Protein AF-A0A7C4HQV1-F1 (afdb_monomer)

Radius of gyration: 23.36 Å; Cα contacts (8 Å, |Δi|>4): 92; chains: 1; bounding box: 38×32×84 Å

Nearest PDB structures (foldseek):
  6tmg-assembly1_e  TM=1.749E-01  e=4.506E+00  Toxoplasma gondii GT1

Solvent-accessible surface area (backbone atoms only — not comparable to full-atom values): 8206 Å² total; per-residue (Å²): 138,83,84,79,81,79,79,79,76,78,74,75,75,79,76,69,92,52,63,74,82,76,47,61,68,66,61,55,50,52,54,50,56,74,72,46,58,94,84,57,86,56,85,83,78,50,89,85,73,66,82,54,65,97,81,54,72,50,40,63,42,84,49,99,92,41,81,42,80,38,75,76,86,88,82,80,87,87,78,86,78,60,64,43,75,41,61,91,64,58,58,92,80,49,92,73,74,73,76,61,43,14,37,14,80,74,60,76,61,34,47,51,52,95,33,53,81,81,129

Secondary structure (DSSP, 8-state):
----------------S-GGGTS-HHHHHHHHHHHH-TT---TTSS--PPPPPTT--SEEEEETTEEEEES------------EEE-SS-GGGTTS-PPPSEEESSSSS-EESSSS---

Mean predicted aligned error: 11.65 Å

Foldseek 3Di:
DDDDDDPPDPPPPPDDPDCVVVDDPVVVVVVQDVPQDPVHDDPVVDDDKDDDPDPDQWTWDQDPVGIDTHRDDDDDCPDDADKDFAAPDDCVRDPNPDGGQWMGRRNPAIDHPVGDDDD

Sequence (119 aa):
MASKEVIKKNQEAAVSPFVVFQTPVAEIRDAVAANLGDSGMSATDFERIKIPAGGGTAWTLQTLDGEEMVKELAGIIVAWRDTRAYWSVPLEQSDGNMPPDCYSLDARTGTGKPGGDCH

Structure (mmCIF, N/CA/C/O backbone):
data_AF-A0A7C4HQV1-F1
#
_entry.id   AF-A0A7C4HQV1-F1
#
loop_
_atom_site.group_PDB
_atom_site.id
_atom_site.type_symbol
_atom_site.label_atom_id
_atom_site.label_alt_id
_atom_site.label_comp_id
_atom_site.label_asym_id
_atom_site.label_entity_id
_atom_site.label_seq_id
_atom_site.pdbx_PDB_ins_code
_atom_site.Cartn_x
_atom_site.Cartn_y
_atom_site.Cartn_z
_atom_site.occupancy
_atom_site.B_iso_or_equiv
_atom_site.auth_seq_id
_atom_site.auth_comp_id
_atom_site.auth_asym_id
_atom_site.auth_atom_id
_atom_site.pdbx_PDB_model_num
ATOM 1 N N . MET A 1 1 ? 13.589 -5.613 60.660 1.00 38.34 1 MET A N 1
ATOM 2 C CA . MET A 1 1 ? 12.808 -6.342 59.640 1.00 38.34 1 MET A CA 1
ATOM 3 C C . MET A 1 1 ? 11.888 -5.338 58.966 1.00 38.34 1 MET A C 1
ATOM 5 O O . MET A 1 1 ? 10.876 -4.977 59.545 1.00 38.34 1 MET A O 1
ATOM 9 N N . ALA A 1 2 ? 12.308 -4.778 57.831 1.00 37.84 2 ALA A N 1
ATOM 10 C CA . ALA A 1 2 ? 11.519 -3.796 57.091 1.00 37.84 2 ALA A CA 1
ATOM 11 C C . ALA A 1 2 ? 10.625 -4.547 56.098 1.00 37.84 2 ALA A C 1
ATOM 13 O O . ALA A 1 2 ? 11.131 -5.212 55.192 1.00 37.84 2 ALA A O 1
ATOM 14 N N . SER A 1 3 ? 9.314 -4.488 56.325 1.00 44.62 3 SER A N 1
ATOM 15 C CA . SER A 1 3 ? 8.308 -5.077 55.446 1.00 44.62 3 SER A CA 1
ATOM 16 C C . SER A 1 3 ? 8.302 -4.303 54.128 1.00 44.62 3 SER A C 1
ATOM 18 O O . SER A 1 3 ? 8.012 -3.108 54.111 1.00 44.62 3 SER A O 1
ATOM 20 N N . LYS A 1 4 ? 8.692 -4.956 53.030 1.00 43.91 4 LYS A N 1
ATOM 21 C CA . LYS A 1 4 ? 8.537 -4.405 51.681 1.00 43.91 4 LYS A CA 1
ATOM 22 C C . LYS A 1 4 ? 7.088 -4.617 51.265 1.00 43.91 4 LYS A C 1
ATOM 24 O O . LYS A 1 4 ? 6.700 -5.740 50.951 1.00 43.91 4 LYS A O 1
ATOM 29 N N . GLU A 1 5 ? 6.303 -3.548 51.258 1.00 50.19 5 GLU A N 1
ATOM 30 C CA . GLU A 1 5 ? 4.995 -3.566 50.614 1.00 50.19 5 GLU A CA 1
ATOM 31 C C . GLU A 1 5 ? 5.174 -3.725 49.102 1.00 50.19 5 GLU A C 1
ATOM 33 O O . GLU A 1 5 ? 5.845 -2.939 48.429 1.00 50.19 5 GLU A O 1
ATOM 38 N N . VAL A 1 6 ? 4.597 -4.799 48.570 1.00 44.84 6 VAL A N 1
ATOM 39 C CA . VAL A 1 6 ? 4.525 -5.066 47.138 1.00 44.84 6 VAL A CA 1
ATOM 40 C C . VAL A 1 6 ? 3.427 -4.176 46.568 1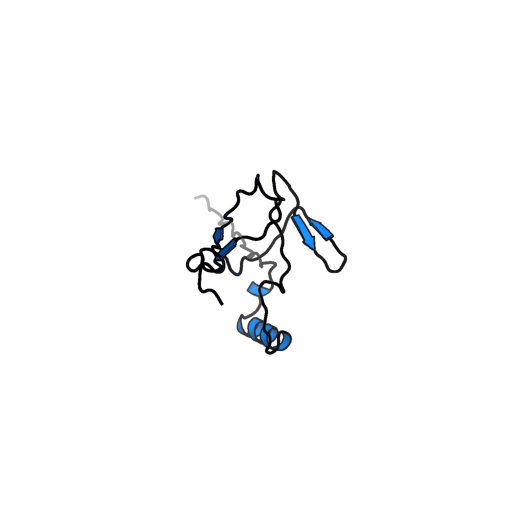.00 44.84 6 VAL A C 1
ATOM 42 O O . VAL A 1 6 ? 2.240 -4.459 46.725 1.00 44.84 6 VAL A O 1
ATOM 45 N N . ILE A 1 7 ? 3.825 -3.091 45.902 1.00 45.75 7 ILE A N 1
ATOM 46 C CA . ILE A 1 7 ? 2.922 -2.254 45.110 1.00 45.75 7 ILE A CA 1
ATOM 47 C C . ILE A 1 7 ? 2.386 -3.122 43.967 1.00 45.75 7 ILE A C 1
ATOM 49 O O . ILE A 1 7 ? 3.091 -3.405 42.995 1.00 45.75 7 ILE A O 1
ATOM 53 N N . LYS A 1 8 ? 1.132 -3.567 44.086 1.00 44.94 8 LYS A N 1
ATOM 54 C CA . LYS A 1 8 ? 0.392 -4.175 42.979 1.00 44.94 8 LYS A CA 1
ATOM 55 C C . LYS A 1 8 ? 0.174 -3.098 41.918 1.00 44.94 8 LYS A C 1
ATOM 57 O O . LYS A 1 8 ? -0.725 -2.272 42.040 1.00 44.94 8 LYS A O 1
ATOM 62 N N . LYS A 1 9 ? 1.008 -3.095 40.876 1.00 41.59 9 LYS A N 1
ATOM 63 C CA . LYS A 1 9 ? 0.674 -2.429 39.614 1.00 41.59 9 LYS A CA 1
ATOM 64 C C . LYS A 1 9 ? -0.554 -3.141 39.051 1.00 41.59 9 LYS A C 1
ATOM 66 O O . LYS A 1 9 ? -0.436 -4.254 38.549 1.00 41.59 9 LYS A O 1
ATOM 71 N N . ASN A 1 10 ? -1.718 -2.507 39.155 1.00 46.69 10 ASN A N 1
ATOM 72 C CA . ASN A 1 10 ? -2.856 -2.844 38.314 1.00 46.69 10 ASN A CA 1
ATOM 73 C C . ASN A 1 10 ? -2.431 -2.572 36.867 1.00 46.69 10 ASN A C 1
ATOM 75 O O . ASN A 1 10 ? -2.393 -1.426 36.429 1.00 46.69 10 ASN A O 1
ATOM 79 N N . GLN A 1 11 ? -2.036 -3.622 36.147 1.00 51.91 11 GLN A N 1
ATOM 80 C CA . GLN A 1 11 ? -2.035 -3.594 34.693 1.00 51.91 11 GLN A CA 1
ATOM 81 C C . GLN A 1 11 ? -3.500 -3.636 34.263 1.00 51.91 11 GLN A C 1
ATOM 83 O O . GLN A 1 11 ? -4.067 -4.709 34.074 1.00 51.91 11 GLN A O 1
ATOM 88 N N . GLU A 1 12 ? -4.125 -2.468 34.142 1.00 52.75 12 GLU A N 1
ATOM 89 C CA . GLU A 1 12 ? -5.233 -2.322 33.204 1.00 52.75 12 GLU A CA 1
ATOM 90 C C . GLU A 1 12 ? -4.662 -2.690 31.835 1.00 52.75 12 GLU A C 1
ATOM 92 O O . GLU A 1 12 ? -3.812 -1.988 31.285 1.00 52.75 12 GLU A O 1
ATOM 97 N N . ALA A 1 13 ? -5.013 -3.878 31.345 1.00 54.47 13 ALA A N 1
ATOM 98 C CA . ALA A 1 13 ? -4.639 -4.303 30.011 1.00 54.47 13 ALA A CA 1
ATOM 99 C C . ALA A 1 13 ? -5.208 -3.265 29.040 1.00 54.47 13 ALA A C 1
ATOM 101 O O . ALA A 1 13 ? -6.425 -3.115 28.947 1.00 54.47 13 ALA A O 1
ATOM 102 N N . ALA A 1 14 ? -4.331 -2.504 28.384 1.00 61.41 14 ALA A N 1
ATOM 103 C CA . ALA A 1 14 ? -4.729 -1.484 27.428 1.00 61.41 14 ALA A CA 1
ATOM 104 C C . ALA A 1 14 ? -5.599 -2.143 26.350 1.00 61.41 14 ALA A C 1
ATOM 106 O O . ALA A 1 14 ? -5.118 -2.957 25.559 1.00 61.41 14 ALA A O 1
ATOM 107 N N . VAL A 1 15 ? -6.895 -1.832 26.363 1.00 66.50 15 VAL A N 1
ATOM 108 C CA . VAL A 1 15 ? -7.830 -2.321 25.354 1.00 66.50 15 VAL A CA 1
ATOM 109 C C . VAL A 1 15 ? -7.475 -1.617 24.051 1.00 66.50 15 VAL A C 1
ATOM 111 O O . VAL A 1 15 ? -7.453 -0.389 23.985 1.00 66.50 15 VAL A O 1
ATOM 114 N N . SER A 1 16 ? -7.136 -2.396 23.026 1.00 74.75 16 SER A N 1
ATOM 115 C CA . SER A 1 16 ? -6.766 -1.843 21.727 1.00 74.75 16 SER A CA 1
ATOM 116 C C . SER A 1 16 ? -7.941 -1.061 21.125 1.00 74.75 16 SER A C 1
ATOM 118 O O . SER A 1 16 ? -9.067 -1.570 21.164 1.00 74.75 16 SER A O 1
ATOM 120 N N . PRO A 1 17 ? -7.708 0.127 20.531 1.00 80.19 17 PRO A N 1
ATOM 121 C CA . PRO A 1 17 ? -8.761 0.899 19.870 1.00 80.19 17 PRO A CA 1
ATOM 122 C C . PRO A 1 17 ? -9.290 0.216 18.599 1.00 80.19 17 PRO A C 1
ATOM 124 O O . PRO A 1 17 ? -10.310 0.630 18.055 1.00 80.19 17 PRO A O 1
ATOM 127 N N . PHE A 1 18 ? -8.617 -0.829 18.108 1.00 82.25 18 PHE A N 1
ATOM 128 C CA . PHE A 1 18 ? -9.027 -1.526 16.898 1.00 82.25 18 PHE A CA 1
ATOM 129 C C . PHE A 1 18 ? -10.023 -2.650 17.210 1.00 82.25 18 PHE A C 1
ATOM 131 O O . PHE A 1 18 ? -9.690 -3.639 17.868 1.00 82.25 18 PHE A O 1
ATOM 138 N N . VAL A 1 19 ? -11.228 -2.525 16.648 1.00 79.94 19 VAL A N 1
ATOM 139 C CA . VAL A 1 19 ? -12.360 -3.463 16.804 1.00 79.94 19 VAL A CA 1
ATOM 140 C C . VAL A 1 19 ? -11.995 -4.906 16.430 1.00 79.94 19 VAL A C 1
ATOM 142 O O . VAL A 1 19 ? -12.529 -5.853 17.008 1.00 79.94 19 VAL A O 1
ATOM 145 N N . VAL A 1 20 ? -11.031 -5.089 15.521 1.00 81.94 20 VAL A N 1
ATOM 146 C CA . VAL A 1 20 ? -10.547 -6.413 15.093 1.00 81.94 20 VAL A CA 1
ATOM 147 C C . VAL A 1 20 ? -9.998 -7.258 16.249 1.00 81.94 20 VAL A C 1
ATOM 149 O O . VAL A 1 20 ? -10.099 -8.477 16.201 1.00 81.94 20 VAL A O 1
ATOM 152 N N . PHE A 1 21 ? -9.460 -6.645 17.309 1.00 82.38 21 PHE A N 1
ATOM 153 C CA . PHE A 1 21 ? -8.956 -7.384 18.476 1.00 82.38 21 PHE A CA 1
ATOM 154 C C . PHE A 1 21 ? -10.042 -7.731 19.498 1.00 82.38 21 PHE A C 1
ATOM 156 O O . PHE A 1 21 ? -9.781 -8.475 20.440 1.00 82.38 21 PHE A O 1
ATOM 163 N N . GLN A 1 22 ? -11.242 -7.182 19.328 1.00 86.50 22 GLN A N 1
ATOM 164 C CA . GLN A 1 22 ? -12.371 -7.364 20.239 1.00 86.50 22 GLN A CA 1
ATOM 165 C C . GLN A 1 22 ? -13.446 -8.287 19.649 1.00 86.50 22 GLN A C 1
ATOM 167 O O . GLN A 1 22 ? -14.328 -8.735 20.375 1.00 86.50 22 GLN A O 1
ATOM 172 N N . THR A 1 23 ? -13.364 -8.587 18.350 1.00 86.62 23 THR A N 1
ATOM 173 C CA . THR A 1 23 ? -14.384 -9.339 17.609 1.00 86.62 23 THR A CA 1
ATOM 174 C C . THR A 1 23 ? -13.824 -10.687 17.145 1.00 86.62 23 THR A C 1
ATOM 176 O O . THR A 1 23 ? -12.716 -10.726 16.602 1.00 86.62 23 THR A O 1
ATOM 179 N N . PRO A 1 24 ? -14.552 -11.807 17.311 1.00 90.06 24 PRO A N 1
ATOM 180 C CA . PRO A 1 24 ? -14.136 -13.094 16.766 1.00 90.06 24 PRO A CA 1
ATOM 181 C C . PRO A 1 24 ? -13.954 -13.043 15.243 1.00 90.06 24 PRO A C 1
ATOM 183 O O . PRO A 1 24 ? -14.808 -12.543 14.516 1.00 90.06 24 PRO A O 1
ATOM 186 N N . VAL A 1 25 ? -12.875 -13.646 14.734 1.00 87.81 25 VAL A N 1
ATOM 187 C CA . VAL A 1 25 ? -12.554 -13.656 13.290 1.00 87.81 25 VAL A CA 1
ATOM 188 C C . VAL A 1 25 ? -13.687 -14.243 12.435 1.00 87.81 25 VAL A C 1
ATOM 190 O O . VAL A 1 25 ? -13.885 -13.810 11.304 1.00 87.81 25 VAL A O 1
ATOM 193 N N . ALA A 1 26 ? -14.445 -15.206 12.969 1.00 90.12 26 ALA A N 1
ATOM 194 C CA . ALA A 1 26 ? -15.590 -15.794 12.275 1.00 90.12 26 ALA A CA 1
ATOM 195 C C . ALA A 1 26 ? -16.685 -14.756 11.980 1.00 90.12 26 ALA A C 1
ATOM 197 O O . ALA A 1 26 ? -17.154 -14.687 10.850 1.00 90.12 26 ALA A O 1
ATOM 198 N N . GLU A 1 27 ? -17.022 -13.904 12.951 1.00 90.31 27 GLU A N 1
ATOM 199 C CA . GLU A 1 27 ? -18.015 -12.839 12.767 1.00 90.31 27 GLU A CA 1
ATOM 200 C C . GLU A 1 27 ? -17.531 -11.797 11.756 1.00 90.31 27 GLU A C 1
ATOM 202 O O . GLU A 1 27 ? -18.296 -11.372 10.892 1.00 90.31 27 GLU A O 1
ATOM 207 N N . ILE A 1 28 ? -16.241 -11.441 11.802 1.00 87.75 28 ILE A N 1
ATOM 208 C CA . ILE A 1 28 ? -15.635 -10.525 10.824 1.00 87.75 28 ILE A CA 1
ATOM 209 C C . ILE A 1 28 ? -15.742 -11.112 9.415 1.00 87.75 28 ILE A C 1
ATOM 211 O O . ILE A 1 28 ? -16.173 -10.426 8.492 1.00 87.75 28 ILE A O 1
ATOM 215 N N . ARG A 1 29 ? -15.377 -12.387 9.238 1.00 86.50 29 ARG A N 1
ATOM 216 C CA . ARG A 1 29 ? -15.464 -13.074 7.943 1.00 86.50 29 ARG A CA 1
ATOM 217 C C . ARG A 1 29 ? -16.899 -13.100 7.425 1.00 86.50 29 ARG A C 1
ATOM 219 O O . ARG A 1 29 ? -17.111 -12.822 6.249 1.00 86.50 29 ARG A O 1
ATOM 226 N N . ASP A 1 30 ? -17.858 -13.443 8.277 1.00 89.69 30 ASP A N 1
ATOM 227 C CA . ASP A 1 30 ? -19.259 -13.576 7.876 1.00 89.69 30 ASP A CA 1
ATOM 228 C C . ASP A 1 30 ? -19.844 -12.213 7.476 1.00 89.69 30 ASP A C 1
ATOM 230 O O . ASP A 1 30 ? -20.516 -12.109 6.449 1.00 89.69 30 ASP A O 1
ATOM 234 N N . ALA A 1 31 ? -19.501 -11.146 8.207 1.00 88.25 31 ALA A N 1
ATOM 235 C CA . ALA A 1 31 ? -19.853 -9.778 7.837 1.00 88.25 31 ALA A CA 1
ATOM 236 C C . ALA A 1 31 ? -19.222 -9.359 6.498 1.00 88.25 31 ALA A C 1
ATOM 238 O O . ALA A 1 31 ? -19.901 -8.798 5.641 1.00 88.25 31 ALA A O 1
ATOM 239 N N . VAL A 1 32 ? -17.938 -9.654 6.290 1.00 86.31 32 VAL A N 1
ATOM 240 C CA . VAL A 1 32 ? -17.225 -9.358 5.038 1.00 86.31 32 VAL A CA 1
ATOM 241 C C . VAL A 1 32 ? -17.870 -10.100 3.857 1.00 86.31 32 VAL A C 1
ATOM 243 O O . VAL A 1 32 ? -18.171 -9.484 2.837 1.00 86.31 32 VAL A O 1
ATOM 246 N N . ALA A 1 33 ? -18.167 -11.392 4.009 1.00 86.00 33 ALA A N 1
ATOM 247 C CA . ALA A 1 33 ? -18.801 -12.202 2.969 1.00 86.00 33 ALA A CA 1
ATOM 248 C C . ALA A 1 33 ? -20.221 -11.721 2.623 1.00 86.00 33 ALA A C 1
ATOM 250 O O . ALA A 1 33 ? -20.582 -11.674 1.450 1.00 86.00 33 ALA A O 1
ATOM 251 N N . ALA A 1 34 ? -21.012 -11.319 3.623 1.00 88.38 34 ALA A N 1
ATOM 252 C CA . ALA A 1 34 ? -22.373 -10.827 3.409 1.00 88.38 34 ALA A CA 1
ATOM 253 C C . ALA A 1 34 ? -22.432 -9.494 2.640 1.00 88.38 34 ALA A C 1
ATOM 255 O O . ALA A 1 34 ? -23.437 -9.220 1.988 1.00 88.38 34 ALA A O 1
ATOM 256 N N . ASN A 1 35 ? -21.379 -8.669 2.714 1.00 88.50 35 ASN A N 1
ATOM 257 C CA . ASN A 1 35 ? -21.368 -7.328 2.121 1.00 88.50 35 ASN A CA 1
ATOM 258 C C . ASN A 1 35 ? -20.622 -7.234 0.780 1.00 88.50 35 ASN A C 1
ATOM 260 O O . ASN A 1 35 ? -20.943 -6.358 -0.018 1.00 88.50 35 ASN A O 1
ATOM 264 N N . LEU A 1 36 ? -19.633 -8.096 0.518 1.00 84.50 36 LEU A N 1
ATOM 265 C CA . LEU A 1 36 ? -18.780 -7.979 -0.677 1.00 84.50 36 LEU A CA 1
ATOM 266 C C . LEU A 1 36 ? -19.299 -8.719 -1.918 1.00 84.50 36 LEU A C 1
ATOM 268 O O . LEU A 1 36 ? -18.820 -8.459 -3.022 1.00 84.50 36 LEU A O 1
ATOM 272 N N . GLY A 1 37 ? -20.283 -9.609 -1.759 1.00 75.69 37 GLY A N 1
ATOM 273 C CA . GLY A 1 37 ? -20.848 -10.389 -2.864 1.00 75.69 37 GLY A CA 1
ATOM 274 C C . GLY A 1 37 ? -19.815 -11.254 -3.607 1.00 75.69 37 GLY A C 1
ATOM 275 O O . GLY A 1 37 ? -18.691 -11.458 -3.149 1.00 75.69 37 GLY A O 1
ATOM 276 N N . ASP A 1 38 ? -20.199 -11.765 -4.780 1.00 78.44 38 ASP A N 1
ATOM 277 C CA . ASP A 1 38 ? -19.391 -12.737 -5.539 1.00 78.44 38 ASP A CA 1
ATOM 278 C C . ASP A 1 38 ? -18.184 -12.118 -6.270 1.00 78.44 38 ASP A C 1
ATOM 280 O O . ASP A 1 38 ? -17.258 -12.829 -6.659 1.00 78.44 38 ASP A O 1
ATOM 284 N N . SER A 1 39 ? -18.168 -10.796 -6.465 1.00 78.56 39 SER A N 1
ATOM 285 C CA . SER A 1 39 ? -17.081 -10.073 -7.143 1.00 78.56 39 SER A CA 1
ATOM 286 C C . SER A 1 39 ? -15.843 -9.851 -6.266 1.00 78.56 39 SER A C 1
ATOM 288 O O . SER A 1 39 ? -14.773 -9.546 -6.793 1.00 78.56 39 SER A O 1
ATOM 290 N N . GLY A 1 40 ? -15.963 -10.030 -4.946 1.00 82.19 40 GLY A N 1
ATOM 291 C CA . GLY A 1 40 ? -14.863 -9.857 -3.997 1.00 82.19 40 GLY A CA 1
ATOM 292 C C . GLY A 1 40 ? -14.327 -8.422 -3.920 1.00 82.19 40 GLY A C 1
ATOM 293 O O . GLY A 1 40 ? -15.033 -7.460 -4.211 1.00 82.19 40 GLY A O 1
ATOM 294 N N . MET A 1 41 ? -13.065 -8.288 -3.496 1.00 81.56 41 MET A N 1
ATOM 295 C CA . MET A 1 41 ? -12.323 -7.023 -3.462 1.00 81.56 41 MET A CA 1
ATOM 296 C C . MET A 1 41 ? -10.954 -7.188 -4.107 1.00 81.56 41 MET A C 1
ATOM 298 O O . MET A 1 41 ? -10.278 -8.209 -3.955 1.00 81.56 41 MET A O 1
ATOM 302 N N . SER A 1 42 ? -10.511 -6.129 -4.758 1.00 82.06 42 SER A N 1
ATOM 303 C CA . SER A 1 42 ? -9.204 -5.976 -5.370 1.00 82.06 42 SER A CA 1
ATOM 304 C C . SER A 1 42 ? -8.422 -4.850 -4.690 1.00 82.06 42 SER A C 1
ATOM 306 O O . SER A 1 42 ? -8.965 -3.995 -3.995 1.00 82.06 42 SER A O 1
ATOM 308 N N . ALA A 1 43 ? -7.108 -4.807 -4.914 1.00 78.56 43 ALA A N 1
ATOM 309 C CA . ALA A 1 43 ? -6.255 -3.753 -4.361 1.00 78.56 43 ALA A CA 1
ATOM 310 C C . ALA A 1 43 ? -6.583 -2.343 -4.901 1.00 78.56 43 ALA A C 1
ATOM 312 O O . ALA A 1 43 ? -6.079 -1.355 -4.371 1.00 78.56 43 ALA A O 1
ATOM 313 N N . THR A 1 44 ? -7.366 -2.231 -5.978 1.00 81.81 44 THR A N 1
ATOM 314 C CA . THR A 1 44 ? -7.831 -0.943 -6.515 1.00 81.81 44 THR A CA 1
ATOM 315 C C . THR A 1 44 ? -9.064 -0.408 -5.801 1.00 81.81 44 THR A C 1
ATOM 317 O O . THR A 1 44 ? -9.312 0.786 -5.904 1.00 81.81 44 THR A O 1
ATOM 320 N N . ASP A 1 45 ? -9.784 -1.251 -5.057 1.00 84.00 45 ASP A N 1
ATOM 321 C CA . ASP A 1 45 ? -10.985 -0.845 -4.314 1.00 84.00 45 ASP A CA 1
ATOM 322 C C . ASP A 1 45 ? -10.644 -0.169 -2.980 1.00 84.00 45 ASP A C 1
ATOM 324 O O . ASP A 1 45 ? -11.498 0.442 -2.344 1.00 84.00 45 ASP A O 1
ATOM 328 N N . PHE A 1 46 ? -9.383 -0.271 -2.551 1.00 85.06 46 PHE A N 1
ATOM 329 C CA . PHE A 1 46 ? -8.885 0.366 -1.341 1.00 85.06 46 PHE A CA 1
ATOM 330 C C . PHE A 1 46 ? -8.244 1.717 -1.642 1.00 85.06 46 PHE A C 1
ATOM 332 O O . PHE A 1 46 ? -7.542 1.902 -2.643 1.00 85.06 46 PHE A O 1
ATOM 339 N N . GLU A 1 47 ? -8.422 2.643 -0.706 1.00 86.69 47 GLU A N 1
ATOM 340 C CA . GLU A 1 47 ? -7.737 3.925 -0.712 1.00 86.69 47 GLU A CA 1
ATOM 341 C C . GLU A 1 47 ? -6.213 3.739 -0.621 1.00 86.69 47 GLU A C 1
ATOM 343 O O . GLU A 1 47 ? -5.702 2.880 0.104 1.00 86.69 47 GLU A O 1
ATOM 348 N N . ARG A 1 48 ? -5.466 4.556 -1.371 1.00 86.25 48 ARG A N 1
ATOM 349 C CA . ARG A 1 48 ? -4.001 4.515 -1.393 1.00 86.25 48 ARG A CA 1
ATOM 350 C C . ARG A 1 48 ? -3.424 5.739 -0.709 1.00 86.25 48 ARG A C 1
ATOM 352 O O . ARG A 1 48 ? -3.411 6.826 -1.279 1.00 86.25 48 ARG A O 1
ATOM 359 N N . ILE A 1 49 ? -2.838 5.515 0.458 1.00 88.19 49 ILE A N 1
ATOM 360 C CA . ILE A 1 49 ? -2.106 6.536 1.201 1.00 88.19 49 ILE A CA 1
ATOM 361 C C . ILE A 1 49 ? -0.633 6.467 0.789 1.00 88.19 49 ILE A C 1
ATOM 363 O O . ILE A 1 49 ? -0.004 5.407 0.844 1.00 88.19 49 ILE A O 1
ATOM 367 N N . LYS A 1 50 ? -0.075 7.596 0.344 1.00 85.38 50 LYS A N 1
ATOM 368 C CA . LYS A 1 50 ? 1.339 7.694 -0.039 1.00 85.38 50 LYS A CA 1
ATOM 369 C C . LYS A 1 50 ? 2.182 8.116 1.158 1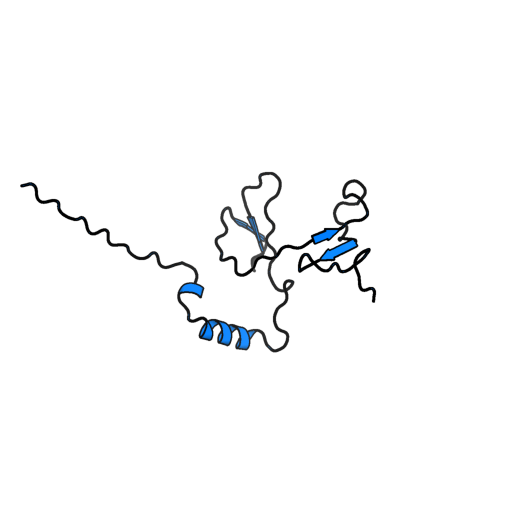.00 85.38 50 LYS A C 1
ATOM 371 O O . LYS A 1 50 ? 1.806 9.017 1.900 1.00 85.38 50 LYS A O 1
ATOM 376 N N . ILE A 1 51 ? 3.355 7.500 1.296 1.00 85.75 51 ILE A N 1
ATOM 377 C CA . ILE A 1 51 ? 4.367 7.957 2.250 1.00 85.75 51 ILE A CA 1
ATOM 378 C C . ILE A 1 51 ? 4.836 9.356 1.810 1.00 85.75 51 ILE A C 1
ATOM 380 O O . ILE A 1 51 ? 5.230 9.506 0.648 1.00 85.75 51 ILE A O 1
ATOM 384 N N . PRO A 1 52 ? 4.805 10.372 2.694 1.00 86.31 52 PRO A N 1
ATOM 385 C CA . PRO A 1 52 ? 5.252 11.720 2.357 1.00 86.31 52 PRO A CA 1
ATOM 386 C C . PRO A 1 52 ? 6.719 11.733 1.907 1.00 86.31 52 PRO A C 1
ATOM 388 O O . PRO A 1 52 ? 7.598 11.196 2.583 1.00 86.31 52 PRO A O 1
ATOM 391 N N . ALA A 1 53 ? 7.002 12.349 0.758 1.00 85.25 53 ALA A N 1
ATOM 392 C CA . ALA A 1 53 ? 8.364 12.473 0.244 1.00 85.25 53 ALA A CA 1
ATOM 393 C C . ALA A 1 53 ? 9.152 13.580 0.974 1.00 85.25 53 ALA A C 1
ATOM 395 O O . ALA A 1 53 ? 8.574 14.529 1.500 1.00 85.25 53 ALA A O 1
ATOM 396 N N . GLY A 1 54 ? 10.488 13.481 0.967 1.00 73.00 54 GLY A N 1
ATOM 397 C CA . GLY A 1 54 ? 11.388 14.630 1.162 1.00 73.00 54 GLY A CA 1
ATOM 398 C C . GLY A 1 54 ? 11.232 15.433 2.462 1.00 73.00 54 GLY A C 1
ATOM 399 O O . GLY A 1 54 ? 11.445 16.640 2.441 1.00 73.00 54 GLY A O 1
ATOM 400 N N . GLY A 1 55 ? 10.860 14.801 3.580 1.00 80.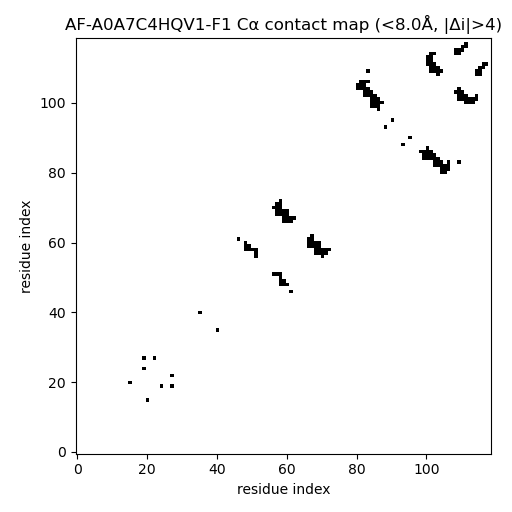31 55 GLY A N 1
ATOM 401 C CA . GLY A 1 55 ? 10.723 15.482 4.878 1.00 80.31 55 GLY A CA 1
ATOM 402 C C . GLY A 1 55 ? 9.317 15.998 5.203 1.00 80.31 55 GLY A C 1
ATOM 403 O O . GLY A 1 55 ? 9.160 16.757 6.158 1.00 80.31 55 GLY A O 1
ATOM 404 N N . GLY A 1 56 ? 8.293 15.586 4.447 1.00 79.94 56 GLY A N 1
ATOM 405 C CA . GLY A 1 56 ? 6.896 15.815 4.818 1.00 79.94 56 GLY A CA 1
ATOM 406 C C . GLY A 1 56 ? 6.556 15.220 6.193 1.00 79.94 56 GLY A C 1
ATOM 407 O O . GLY A 1 56 ? 6.947 14.099 6.508 1.00 79.94 56 GLY A O 1
ATOM 408 N N . THR A 1 57 ? 5.831 15.982 7.017 1.00 86.62 57 THR A N 1
ATOM 409 C CA . THR A 1 57 ? 5.468 15.620 8.405 1.00 86.62 57 THR A CA 1
ATOM 410 C C . THR A 1 57 ? 3.973 15.351 8.595 1.00 86.62 57 THR A C 1
ATOM 412 O O . THR A 1 57 ? 3.512 15.192 9.725 1.00 86.62 57 THR A O 1
ATOM 415 N N . ALA A 1 58 ? 3.214 15.319 7.500 1.00 90.00 58 ALA A N 1
ATOM 416 C CA . ALA A 1 58 ? 1.783 15.052 7.488 1.00 90.00 58 ALA A CA 1
ATOM 417 C C . ALA A 1 58 ?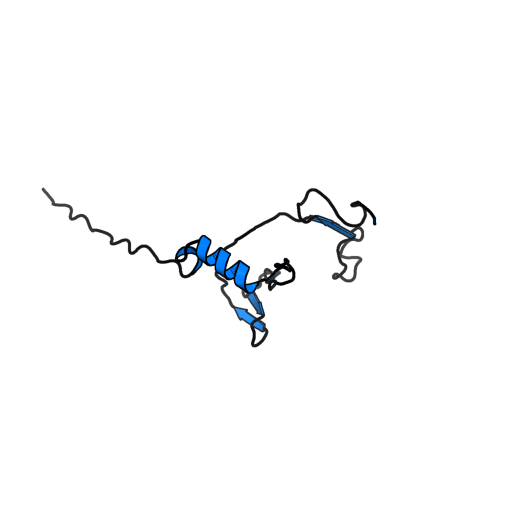 1.424 14.090 6.349 1.00 90.00 58 ALA A C 1
ATOM 419 O O . ALA A 1 58 ? 2.054 14.101 5.291 1.00 90.00 58 ALA A O 1
ATOM 420 N N . TRP A 1 59 ? 0.415 13.268 6.600 1.00 90.81 59 TRP A N 1
ATOM 421 C CA . TRP A 1 59 ? -0.225 12.340 5.683 1.00 90.81 59 TRP A CA 1
ATOM 422 C C . TRP A 1 59 ? -1.414 13.008 5.017 1.00 90.81 59 TRP A C 1
ATOM 424 O O . TRP A 1 59 ? -2.114 13.795 5.646 1.00 90.81 59 TRP A O 1
ATOM 434 N N . THR A 1 60 ? -1.669 12.616 3.779 1.00 90.12 60 THR A N 1
ATOM 435 C CA . THR A 1 60 ? -2.857 13.000 3.029 1.00 90.12 60 THR A CA 1
ATOM 436 C C . THR A 1 60 ? -3.814 11.814 2.987 1.00 90.12 60 THR A C 1
ATOM 438 O O . THR A 1 60 ? -3.434 10.756 2.476 1.00 90.12 60 THR A O 1
ATOM 441 N N . LEU A 1 61 ? -5.026 11.990 3.511 1.00 90.88 61 LEU A N 1
ATOM 442 C CA . LEU A 1 61 ? -6.107 11.003 3.509 1.00 90.88 61 LEU A CA 1
ATOM 443 C C . LEU A 1 61 ? -7.259 11.492 2.631 1.00 90.88 61 LEU A C 1
ATOM 445 O O . LEU A 1 61 ? -7.593 12.674 2.642 1.00 90.88 61 LEU A O 1
ATOM 449 N N . GLN A 1 62 ? -7.875 10.587 1.886 1.00 87.88 62 GLN A N 1
ATOM 450 C CA . GLN A 1 62 ? -9.080 10.829 1.102 1.00 87.88 62 GLN A CA 1
ATOM 451 C C . GLN A 1 62 ? -10.294 10.383 1.917 1.00 87.88 62 GLN A C 1
ATOM 453 O O . GLN A 1 62 ? -10.593 9.20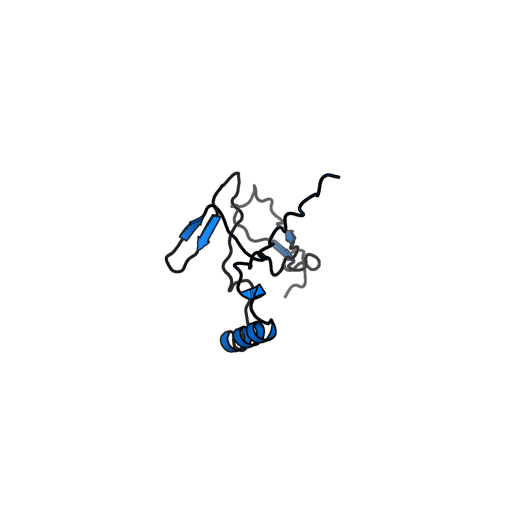0 2.041 1.00 87.88 62 GLN A O 1
ATOM 458 N N . THR A 1 63 ? -11.011 11.347 2.482 1.00 85.94 63 THR A N 1
ATOM 459 C CA . THR A 1 63 ? -12.241 11.100 3.243 1.00 85.94 63 THR A CA 1
ATOM 460 C C . THR A 1 63 ? -13.474 11.256 2.348 1.00 85.94 63 THR A C 1
ATOM 462 O O . THR A 1 63 ? -13.382 11.703 1.204 1.00 85.94 63 THR A O 1
ATOM 465 N N . LEU A 1 64 ? -14.661 10.931 2.873 1.00 86.12 64 LEU A N 1
ATOM 466 C CA . LEU A 1 64 ? -15.927 11.178 2.167 1.00 86.12 64 LEU A CA 1
ATOM 467 C C . LEU A 1 64 ? -16.173 12.673 1.889 1.00 86.12 64 LEU A C 1
ATOM 469 O O . LEU A 1 64 ? -16.850 13.002 0.918 1.00 86.12 64 LEU A O 1
ATOM 473 N N . ASP A 1 65 ? -15.598 13.558 2.710 1.00 89.25 65 ASP A N 1
ATOM 474 C CA . ASP A 1 65 ? -15.722 15.016 2.600 1.00 89.25 65 ASP A CA 1
ATOM 475 C C . ASP A 1 65 ? -14.575 15.652 1.787 1.00 89.25 65 ASP A C 1
ATOM 477 O O . ASP A 1 65 ? -14.542 16.869 1.591 1.00 89.25 65 ASP A O 1
ATOM 481 N N . GLY A 1 66 ? -13.641 14.834 1.286 1.00 88.50 66 GLY A N 1
ATOM 482 C CA . GLY A 1 66 ? -12.479 15.255 0.507 1.00 88.50 66 GLY A CA 1
ATOM 483 C C . GLY A 1 66 ? -11.143 14.999 1.205 1.00 88.50 66 GLY A C 1
ATOM 484 O O . GLY A 1 66 ? -11.027 14.168 2.106 1.00 88.50 66 GLY A O 1
ATOM 485 N N . GLU A 1 67 ? -10.112 15.702 0.743 1.00 89.50 67 GLU A N 1
ATOM 486 C CA . GLU A 1 67 ? -8.732 15.496 1.179 1.00 89.50 67 GLU A CA 1
ATOM 487 C C . GLU A 1 67 ? -8.456 16.139 2.549 1.00 89.50 67 GLU A C 1
ATOM 489 O O . GLU A 1 67 ? -8.632 17.345 2.733 1.00 89.50 67 GLU A O 1
ATOM 494 N N . GLU A 1 68 ? -7.981 15.338 3.502 1.00 91.69 68 GLU A N 1
ATOM 495 C CA . GLU A 1 68 ? -7.610 15.761 4.853 1.00 91.69 68 GLU A CA 1
ATOM 496 C C . GLU A 1 68 ? -6.115 15.523 5.108 1.00 91.69 68 GLU A C 1
ATOM 498 O O . GLU A 1 68 ? -5.567 14.471 4.774 1.00 91.69 68 GLU A O 1
ATOM 503 N N . MET A 1 69 ? -5.447 16.494 5.742 1.00 91.38 69 MET A N 1
ATOM 504 C CA . MET A 1 69 ? -4.059 16.342 6.180 1.00 91.38 69 MET A CA 1
ATOM 505 C C . MET A 1 69 ? -3.963 16.024 7.672 1.00 91.38 69 MET A C 1
ATOM 507 O O . MET A 1 69 ? -4.322 16.851 8.512 1.00 91.38 69 MET A O 1
ATOM 511 N N . VAL A 1 70 ? -3.381 14.871 8.009 1.00 92.31 70 VAL A N 1
ATOM 512 C CA . VAL A 1 70 ? -3.208 14.410 9.396 1.00 92.31 70 VAL A CA 1
ATOM 513 C C . VAL A 1 70 ? -1.734 14.220 9.741 1.00 92.31 70 VAL A C 1
ATOM 515 O O . VAL A 1 70 ? -0.933 13.810 8.911 1.00 92.31 70 VAL A O 1
ATOM 518 N N . LYS 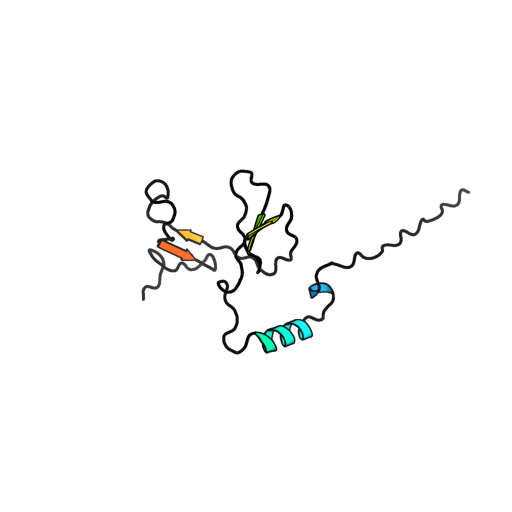A 1 71 ? -1.331 14.498 10.983 1.00 91.12 71 LYS A N 1
ATOM 519 C CA . LYS A 1 71 ? 0.071 14.308 11.415 1.00 91.12 71 LYS A CA 1
ATOM 520 C C . LYS A 1 71 ? 0.397 12.867 11.794 1.00 91.12 71 LYS A C 1
ATOM 522 O O . LYS A 1 71 ? 1.548 12.451 11.712 1.00 91.12 71 LYS A O 1
ATOM 527 N N . GLU A 1 72 ? -0.613 12.115 12.208 1.00 89.06 72 GLU A N 1
ATOM 528 C CA . GLU A 1 72 ? -0.477 10.746 12.683 1.00 89.06 72 GLU A CA 1
ATOM 529 C C . GLU A 1 72 ? -1.573 9.887 12.060 1.00 89.06 72 GLU A C 1
ATOM 531 O O . GLU A 1 72 ? -2.725 10.308 11.973 1.00 89.06 72 GLU A O 1
ATOM 536 N N . LEU A 1 73 ? -1.193 8.688 11.624 1.00 87.19 73 LEU A N 1
ATOM 537 C CA . LEU A 1 73 ? -2.091 7.668 11.106 1.00 87.19 73 LEU A CA 1
ATOM 538 C C . LEU A 1 73 ? -1.850 6.386 11.903 1.00 87.19 73 LEU A C 1
ATOM 540 O O . LEU A 1 73 ? -0.743 5.847 11.893 1.00 87.19 73 LEU A O 1
ATOM 544 N N . ALA A 1 74 ? -2.888 5.896 12.578 1.00 87.81 74 ALA A N 1
ATOM 545 C CA . ALA A 1 74 ? -2.850 4.646 13.325 1.00 87.81 74 ALA A CA 1
ATOM 546 C C . ALA A 1 74 ? -3.629 3.563 12.570 1.00 87.81 74 ALA A C 1
ATOM 548 O O . ALA A 1 74 ? -4.774 3.767 12.174 1.00 87.81 74 ALA A O 1
ATOM 549 N N . GLY A 1 75 ? -3.021 2.392 12.391 1.00 87.06 75 GLY A N 1
ATOM 550 C CA . GLY A 1 75 ? -3.639 1.286 11.669 1.00 87.06 75 GLY A CA 1
ATOM 551 C C . GLY A 1 75 ? -2.955 -0.046 11.938 1.00 87.06 75 GLY A C 1
ATOM 552 O O . GLY A 1 75 ? -1.931 -0.116 12.619 1.00 87.06 75 GLY A O 1
ATOM 553 N N . ILE A 1 76 ? -3.531 -1.112 11.386 1.00 86.38 76 ILE A N 1
ATOM 554 C CA . ILE A 1 76 ? -2.979 -2.466 11.454 1.00 86.38 76 ILE A CA 1
ATOM 555 C C . ILE A 1 76 ? -2.538 -2.875 10.056 1.00 86.38 76 ILE A C 1
ATOM 557 O O . ILE A 1 76 ? -3.318 -2.833 9.106 1.00 86.38 76 ILE A O 1
ATOM 561 N N . ILE A 1 77 ? -1.287 -3.312 9.938 1.00 87.81 77 ILE A N 1
ATOM 562 C CA . ILE A 1 77 ? -0.768 -3.881 8.696 1.00 87.81 77 ILE A CA 1
ATOM 563 C C . ILE A 1 77 ? -1.302 -5.309 8.583 1.00 87.81 77 ILE A C 1
ATOM 565 O O . ILE A 1 77 ? -0.851 -6.208 9.290 1.00 87.81 77 ILE A O 1
ATOM 569 N N . VAL A 1 78 ? -2.279 -5.505 7.698 1.00 84.56 78 VAL A N 1
ATOM 570 C CA . VAL A 1 78 ? -2.905 -6.818 7.461 1.00 84.56 78 VAL A CA 1
ATOM 571 C C . VAL A 1 78 ? -2.062 -7.676 6.517 1.00 84.56 78 VAL A C 1
ATOM 573 O O . VAL A 1 78 ? -2.007 -8.895 6.658 1.00 84.56 78 VAL A O 1
ATOM 576 N N . ALA A 1 79 ? -1.386 -7.047 5.556 1.00 85.12 79 ALA A N 1
ATOM 577 C CA . ALA A 1 79 ? -0.517 -7.725 4.610 1.00 85.12 79 ALA A CA 1
ATOM 578 C C . ALA A 1 79 ? 0.598 -6.792 4.141 1.00 85.12 79 ALA A C 1
ATOM 580 O O . ALA A 1 79 ? 0.404 -5.587 3.984 1.00 85.12 79 ALA A O 1
ATOM 581 N N . TRP A 1 80 ? 1.753 -7.379 3.857 1.00 88.25 80 TRP A N 1
ATOM 582 C CA . TRP A 1 80 ? 2.863 -6.724 3.185 1.00 88.25 80 TRP A CA 1
ATOM 583 C C . TRP A 1 80 ? 3.433 -7.685 2.146 1.00 88.25 80 TRP A C 1
ATOM 585 O O . TRP A 1 80 ? 3.438 -8.900 2.356 1.00 88.25 80 TRP A O 1
ATOM 595 N N . ARG A 1 81 ? 3.861 -7.148 1.006 1.00 85.81 81 ARG A N 1
ATOM 596 C CA . ARG A 1 81 ? 4.493 -7.927 -0.056 1.00 85.81 81 ARG A CA 1
ATOM 597 C C . ARG A 1 81 ? 5.556 -7.088 -0.743 1.00 85.81 81 ARG A C 1
ATOM 599 O O . ARG A 1 81 ? 5.353 -5.893 -0.961 1.00 85.81 81 ARG A O 1
ATOM 606 N N . ASP A 1 82 ? 6.638 -7.743 -1.133 1.00 90.94 82 ASP A N 1
ATOM 607 C CA . ASP A 1 82 ? 7.600 -7.157 -2.051 1.00 90.94 82 ASP A CA 1
ATOM 608 C C . ASP A 1 82 ? 7.008 -7.117 -3.457 1.00 90.94 82 ASP A C 1
ATOM 610 O O . ASP A 1 82 ? 6.393 -8.076 -3.926 1.00 90.94 82 ASP A O 1
ATOM 614 N N . THR A 1 83 ? 7.224 -6.002 -4.145 1.00 90.75 83 THR A N 1
ATOM 615 C CA . THR A 1 83 ? 6.898 -5.857 -5.564 1.00 90.75 83 THR A CA 1
ATOM 616 C C . THR A 1 83 ? 8.122 -5.340 -6.301 1.00 90.75 83 THR A C 1
ATOM 618 O O . THR A 1 83 ? 9.001 -4.709 -5.708 1.00 90.75 83 THR A O 1
ATOM 621 N N . ARG A 1 84 ? 8.223 -5.641 -7.593 1.00 90.94 84 ARG A N 1
ATOM 622 C CA . ARG A 1 84 ? 9.299 -5.126 -8.449 1.00 90.94 84 ARG A CA 1
ATOM 623 C C . ARG A 1 84 ? 8.690 -4.365 -9.607 1.00 90.94 84 ARG A C 1
ATOM 625 O O . ARG A 1 84 ? 7.638 -4.746 -10.108 1.00 90.94 84 ARG A O 1
ATOM 632 N N . ALA A 1 85 ? 9.371 -3.319 -10.038 1.00 90.81 85 ALA A N 1
ATOM 633 C CA . ALA A 1 85 ? 9.010 -2.552 -11.214 1.00 90.81 85 ALA A CA 1
ATOM 634 C C . ALA A 1 85 ? 10.284 -2.222 -11.995 1.00 90.81 85 ALA A C 1
ATOM 636 O O . ALA A 1 85 ? 11.335 -1.965 -11.403 1.00 90.81 85 ALA A O 1
ATOM 637 N N . TYR A 1 86 ? 10.188 -2.294 -13.315 1.00 89.12 86 TYR A N 1
ATOM 638 C CA . TYR A 1 86 ? 11.273 -2.069 -14.253 1.00 89.12 86 TYR A CA 1
ATOM 639 C C . TYR A 1 86 ? 10.841 -1.030 -15.280 1.00 89.12 86 TYR A C 1
ATOM 641 O O . TYR A 1 86 ? 9.769 -1.144 -15.872 1.00 89.12 86 TYR A O 1
ATOM 649 N N . TRP A 1 87 ? 11.719 -0.057 -15.500 1.00 91.25 87 TRP A N 1
ATOM 650 C CA . TRP A 1 87 ? 11.629 0.921 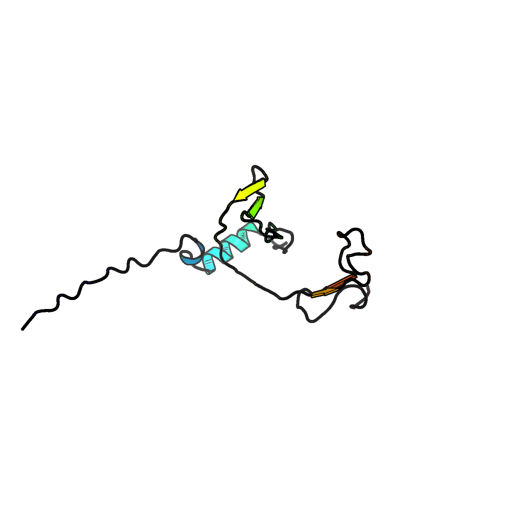-16.571 1.00 91.25 87 TRP A CA 1
ATOM 651 C C . TRP A 1 87 ? 12.868 0.766 -17.449 1.00 91.25 87 TRP A C 1
ATOM 653 O O . TRP A 1 87 ? 13.998 0.764 -16.957 1.00 91.25 87 TRP A O 1
ATOM 663 N N . SER A 1 88 ? 12.647 0.607 -18.745 1.00 89.25 88 SER A N 1
ATOM 664 C CA . SER A 1 88 ? 13.685 0.522 -19.770 1.00 89.25 88 SER A CA 1
ATOM 665 C C . SER A 1 88 ? 14.329 1.878 -20.046 1.00 89.25 88 SER A C 1
ATOM 667 O O . SER A 1 88 ? 15.514 1.945 -20.373 1.00 89.25 88 SER A O 1
ATOM 669 N N . VAL A 1 89 ? 13.561 2.954 -19.862 1.00 88.88 89 VAL A N 1
ATOM 670 C CA . VAL A 1 89 ? 14.021 4.338 -19.967 1.00 88.88 89 VAL A CA 1
ATOM 671 C C . VAL A 1 89 ? 14.247 4.896 -18.557 1.00 88.88 89 VAL A C 1
ATOM 673 O O . VAL A 1 89 ? 13.343 4.811 -17.722 1.00 88.88 89 VAL A O 1
ATOM 676 N N . PRO A 1 90 ? 15.425 5.476 -18.260 1.00 83.12 90 PRO A N 1
ATOM 677 C CA . PRO A 1 90 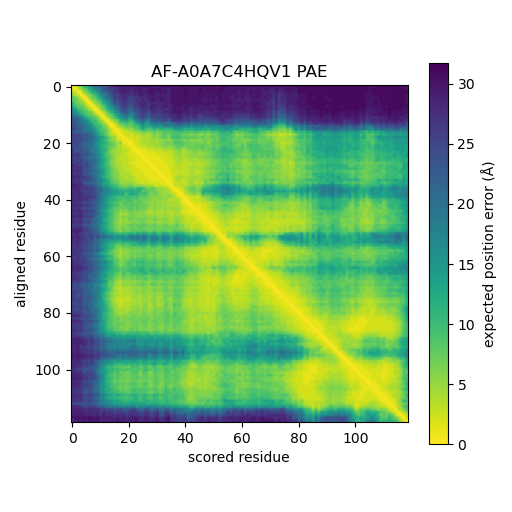? 15.664 6.148 -16.986 1.00 83.12 90 PRO A CA 1
ATOM 678 C C . PRO A 1 90 ? 14.649 7.266 -16.733 1.00 83.12 90 PRO A C 1
ATOM 680 O O . PRO A 1 90 ? 14.309 8.015 -17.647 1.00 83.12 90 PRO A O 1
ATOM 683 N N . LEU A 1 91 ? 14.218 7.428 -15.478 1.00 78.75 91 LEU A N 1
ATOM 684 C CA . LEU A 1 91 ? 13.198 8.418 -15.104 1.00 78.75 91 LEU A CA 1
ATOM 685 C C . LEU A 1 91 ? 13.566 9.850 -15.522 1.00 78.75 91 LEU A C 1
ATOM 687 O O . LEU A 1 91 ? 12.690 10.596 -15.942 1.00 78.75 91 LEU A O 1
ATOM 691 N N . GLU A 1 92 ? 14.853 10.199 -15.474 1.00 81.75 92 GLU A N 1
ATOM 692 C CA . GLU A 1 92 ? 15.418 11.497 -15.885 1.00 81.75 92 GLU A CA 1
ATOM 693 C C . GLU A 1 92 ? 15.199 11.821 -17.371 1.00 81.75 92 GLU A C 1
ATOM 695 O O . GLU A 1 92 ? 15.261 12.979 -17.774 1.00 81.75 92 GLU A O 1
ATOM 700 N N . GLN A 1 93 ? 14.968 10.792 -18.186 1.00 82.19 93 GLN A N 1
ATOM 701 C CA . GLN A 1 93 ? 14.739 10.884 -19.629 1.00 82.19 93 GLN A CA 1
ATOM 702 C C . GLN A 1 93 ? 13.257 10.677 -19.981 1.00 82.19 93 GLN A C 1
ATOM 704 O O . GLN A 1 93 ? 12.909 10.545 -21.153 1.00 82.19 93 GLN A O 1
ATOM 709 N N . SER A 1 94 ? 12.389 10.626 -18.969 1.00 78.62 94 SER A N 1
ATOM 710 C CA . SER A 1 94 ? 10.943 10.471 -19.100 1.00 78.62 94 SER A CA 1
ATOM 711 C C . SER A 1 94 ? 10.224 11.672 -18.488 1.00 78.62 94 SER A C 1
ATOM 713 O O . SER A 1 94 ? 10.797 12.406 -17.686 1.00 78.62 94 SER A O 1
ATOM 715 N N . ASP A 1 95 ? 8.927 11.805 -18.755 1.00 78.00 95 ASP A N 1
ATOM 716 C CA . ASP A 1 95 ? 8.075 12.823 -18.121 1.00 78.00 95 ASP A CA 1
ATOM 717 C C . ASP A 1 95 ? 7.772 12.526 -16.630 1.00 78.00 95 ASP A C 1
ATOM 719 O O . ASP A 1 95 ? 6.842 13.080 -16.046 1.00 78.00 95 ASP A O 1
ATOM 723 N N . GLY A 1 96 ? 8.509 11.601 -15.997 1.00 72.38 96 GLY A N 1
ATOM 724 C CA . GLY A 1 96 ? 8.432 11.275 -14.567 1.00 72.38 96 GLY A CA 1
ATOM 725 C C . GLY A 1 96 ? 7.179 10.510 -14.126 1.00 72.38 96 GLY A C 1
ATOM 726 O O . GLY A 1 96 ? 7.121 10.043 -12.991 1.00 72.38 96 GLY A O 1
ATOM 727 N N . ASN A 1 97 ? 6.194 10.345 -15.011 1.00 77.56 97 ASN A N 1
ATOM 728 C CA . ASN A 1 97 ? 4.923 9.667 -14.734 1.00 77.56 97 ASN A CA 1
ATOM 729 C C . ASN A 1 97 ? 4.658 8.481 -15.681 1.00 77.56 97 ASN A C 1
ATOM 731 O O . ASN A 1 97 ? 3.512 8.092 -15.910 1.00 77.56 97 ASN A O 1
ATOM 735 N N . MET A 1 98 ? 5.714 7.922 -16.278 1.00 84.19 98 MET A N 1
ATOM 736 C CA . MET A 1 98 ? 5.591 6.762 -17.156 1.00 84.19 98 MET A CA 1
ATOM 737 C C . MET A 1 98 ? 5.352 5.493 -16.316 1.00 84.19 98 MET A C 1
ATOM 739 O O . MET A 1 98 ? 6.094 5.251 -15.355 1.00 84.19 98 MET A O 1
ATOM 743 N N . PRO A 1 99 ? 4.343 4.663 -16.644 1.00 86.69 99 PRO A N 1
ATOM 744 C CA . PRO A 1 99 ? 4.166 3.372 -15.986 1.00 86.69 99 PRO A CA 1
ATOM 745 C C . PRO A 1 99 ? 5.379 2.458 -16.243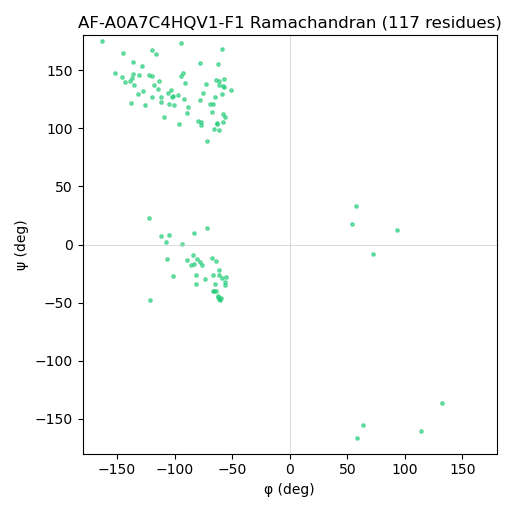 1.00 86.69 99 PRO A C 1
ATOM 747 O O . PRO A 1 99 ? 6.080 2.646 -17.236 1.00 86.69 99 PRO A O 1
ATOM 750 N N . PRO A 1 100 ? 5.646 1.473 -15.369 1.00 89.12 100 PRO A N 1
ATOM 751 C CA . PRO A 1 100 ? 6.740 0.534 -15.590 1.00 89.12 100 PRO A CA 1
ATOM 752 C C . PRO A 1 100 ? 6.501 -0.317 -16.837 1.00 89.12 100 PRO A C 1
ATOM 754 O O . PRO A 1 100 ? 5.385 -0.777 -17.078 1.00 89.12 100 PRO A O 1
ATOM 757 N N . ASP A 1 101 ? 7.571 -0.585 -17.583 1.00 89.75 101 ASP A N 1
ATOM 758 C CA . ASP A 1 101 ? 7.556 -1.507 -18.721 1.00 89.75 101 ASP A CA 1
ATOM 759 C C . ASP A 1 101 ? 7.275 -2.946 -18.271 1.00 89.75 101 ASP A C 1
ATOM 761 O O . ASP A 1 101 ? 6.632 -3.713 -18.985 1.00 89.75 101 ASP A O 1
ATOM 765 N N . CYS A 1 102 ? 7.745 -3.325 -17.079 1.00 90.62 102 CYS A N 1
ATOM 766 C CA . CYS A 1 102 ? 7.484 -4.624 -16.465 1.00 90.62 102 CYS A CA 1
ATOM 767 C C . CYS A 1 102 ? 7.303 -4.479 -14.952 1.00 90.62 102 CYS A C 1
ATOM 769 O O . CYS A 1 102 ? 8.043 -3.739 -14.304 1.00 90.62 102 CYS A O 1
ATOM 771 N N . TYR A 1 103 ? 6.347 -5.201 -14.369 1.00 90.88 103 TYR A N 1
ATOM 772 C CA . TYR A 1 103 ? 6.106 -5.212 -12.926 1.00 90.88 103 TYR A CA 1
ATOM 773 C C . TYR A 1 103 ? 5.880 -6.629 -12.399 1.00 90.88 103 TYR A C 1
ATOM 775 O O . TYR A 1 103 ? 5.492 -7.527 -13.131 1.00 90.88 103 TYR A O 1
ATOM 783 N N . SER A 1 104 ? 6.111 -6.843 -11.110 1.00 90.62 104 SER A N 1
ATOM 784 C CA . SER A 1 104 ? 5.935 -8.130 -10.439 1.00 90.62 104 SER A CA 1
ATOM 785 C C . SER A 1 104 ? 5.271 -7.909 -9.087 1.00 90.62 104 SER A C 1
ATOM 787 O O . SER A 1 104 ? 5.801 -7.174 -8.252 1.00 90.62 104 SER A O 1
ATOM 789 N N . LEU A 1 105 ? 4.112 -8.538 -8.872 1.00 88.75 105 LEU A N 1
ATOM 790 C CA . LEU A 1 105 ? 3.350 -8.430 -7.620 1.00 88.75 105 LEU A CA 1
ATOM 791 C C . LEU A 1 105 ? 3.797 -9.429 -6.543 1.00 88.75 105 LEU A C 1
ATOM 793 O O . LEU A 1 105 ? 3.457 -9.247 -5.377 1.00 88.75 105 LEU A O 1
ATOM 797 N N . ASP A 1 106 ? 4.526 -10.472 -6.937 1.00 89.00 106 ASP A N 1
ATOM 798 C CA . ASP A 1 106 ? 5.081 -11.521 -6.073 1.00 89.00 106 ASP A CA 1
ATOM 799 C C . ASP A 1 106 ? 6.611 -11.406 -5.911 1.00 89.00 106 ASP A C 1
ATOM 801 O O . ASP A 1 106 ? 7.240 -12.258 -5.282 1.00 89.00 106 ASP A O 1
ATOM 805 N N . ALA A 1 107 ? 7.210 -10.374 -6.518 1.00 89.12 107 ALA A N 1
ATOM 806 C CA . ALA A 1 107 ? 8.647 -10.149 -6.653 1.00 89.12 107 ALA A CA 1
ATOM 807 C C . ALA A 1 107 ? 9.440 -11.311 -7.289 1.00 89.12 107 ALA A C 1
ATOM 809 O O . ALA A 1 107 ? 10.673 -11.339 -7.167 1.00 89.12 107 ALA A O 1
ATOM 810 N N . ARG A 1 108 ? 8.758 -12.240 -7.971 1.00 87.31 108 ARG A N 1
ATOM 811 C CA . ARG A 1 108 ? 9.329 -13.436 -8.614 1.00 87.31 108 ARG A CA 1
ATOM 812 C C . ARG A 1 108 ? 9.044 -13.464 -10.112 1.00 87.31 108 ARG A C 1
ATOM 814 O O . ARG A 1 108 ? 9.971 -13.672 -10.889 1.00 87.31 108 ARG A O 1
ATOM 821 N N . THR A 1 109 ? 7.797 -13.225 -10.507 1.00 87.94 109 THR A N 1
ATOM 822 C CA . THR A 1 109 ? 7.324 -13.307 -11.895 1.00 87.94 109 THR A CA 1
ATOM 823 C C . THR A 1 109 ? 6.971 -11.912 -12.395 1.00 87.94 109 THR A C 1
ATOM 825 O O . THR A 1 109 ? 6.171 -11.212 -11.773 1.00 87.94 109 THR A O 1
ATOM 828 N N . GLY A 1 110 ? 7.599 -11.476 -13.489 1.00 87.75 110 GLY A N 1
ATOM 829 C CA . GLY A 1 110 ? 7.384 -10.151 -14.073 1.00 87.75 110 GLY A CA 1
ATOM 830 C C . GLY A 1 110 ? 6.393 -10.181 -15.232 1.00 87.75 110 GLY A C 1
ATOM 831 O O . GLY A 1 110 ? 6.586 -10.946 -16.163 1.00 87.75 110 GLY A O 1
ATOM 832 N N . THR A 1 111 ? 5.385 -9.316 -15.207 1.00 89.44 111 THR A N 1
ATOM 833 C CA . THR A 1 111 ? 4.404 -9.075 -16.271 1.00 89.44 111 THR A CA 1
ATOM 834 C C . THR A 1 111 ? 4.761 -7.790 -17.021 1.00 89.44 111 THR A C 1
ATOM 836 O O . THR A 1 111 ? 4.920 -6.744 -16.391 1.00 89.44 111 THR A O 1
ATOM 839 N N . GLY A 1 112 ? 4.883 -7.839 -18.352 1.00 88.50 112 GLY A N 1
ATOM 840 C CA . GLY A 1 112 ? 5.193 -6.669 -19.188 1.00 88.50 112 GLY A CA 1
ATOM 841 C C . GLY A 1 112 ? 6.308 -6.948 -20.193 1.00 88.50 112 GLY A C 1
ATOM 842 O O . GLY A 1 112 ? 6.298 -7.997 -20.809 1.00 88.50 112 GLY A O 1
ATOM 843 N N . LYS A 1 113 ? 7.265 -6.032 -20.374 1.00 84.81 113 LYS A N 1
ATOM 844 C CA . LYS A 1 113 ? 8.458 -6.188 -21.227 1.00 84.81 113 LYS A CA 1
ATOM 845 C C . LYS A 1 113 ? 9.713 -5.755 -20.448 1.00 84.81 113 LYS A C 1
ATOM 847 O O . LYS A 1 113 ? 9.707 -4.671 -19.875 1.00 84.81 113 LYS A O 1
ATOM 852 N N . PRO A 1 114 ? 10.801 -6.547 -20.380 1.00 82.25 114 PRO A N 1
ATOM 853 C CA . PRO A 1 114 ? 11.038 -7.855 -21.001 1.00 82.25 114 PRO A CA 1
ATOM 854 C C . PRO A 1 114 ? 10.450 -9.038 -20.210 1.00 82.25 114 PRO A C 1
ATOM 856 O O . PRO A 1 114 ? 10.789 -10.180 -20.504 1.00 82.25 114 PRO A O 1
ATOM 859 N N . GLY A 1 115 ? 9.636 -8.776 -19.179 1.00 66.88 115 GLY A N 1
ATOM 860 C CA . GLY A 1 115 ? 8.886 -9.830 -18.489 1.00 66.88 115 GLY A CA 1
ATOM 861 C C . GLY A 1 115 ? 7.959 -10.588 -19.441 1.00 66.88 115 GLY A C 1
ATOM 862 O O . GLY A 1 115 ? 7.764 -10.184 -20.578 1.00 66.88 115 GLY A O 1
ATOM 863 N N . GLY A 1 116 ? 7.412 -11.708 -18.996 1.00 66.06 116 GLY A N 1
ATOM 864 C CA . GLY A 1 116 ? 6.503 -12.539 -19.782 1.00 66.06 116 GLY A CA 1
ATOM 865 C C . GLY A 1 116 ? 5.431 -13.149 -18.875 1.00 66.06 116 GLY A C 1
ATOM 866 O O . GLY A 1 116 ? 5.569 -13.127 -17.656 1.00 66.06 116 GLY A O 1
ATOM 867 N N . ASP A 1 117 ? 4.334 -13.684 -19.400 1.00 61.19 117 ASP A N 1
ATOM 868 C CA . ASP A 1 117 ? 4.155 -14.086 -20.797 1.00 61.19 117 ASP A CA 1
ATOM 869 C C . ASP A 1 117 ? 3.321 -13.082 -21.605 1.00 61.19 117 ASP A C 1
ATOM 871 O O . ASP A 1 117 ? 2.271 -12.626 -21.155 1.00 61.19 117 ASP A O 1
ATOM 875 N N . CYS A 1 118 ? 3.808 -12.719 -22.801 1.00 55.31 118 CYS A N 1
ATOM 876 C CA . CYS A 1 118 ? 3.046 -11.937 -23.778 1.00 55.31 118 CYS A CA 1
ATOM 877 C C . CYS A 1 118 ? 1.668 -12.579 -23.998 1.00 55.31 118 CYS A C 1
ATOM 879 O O . CYS A 1 118 ? 1.590 -13.785 -24.237 1.00 55.31 118 CYS A O 1
ATOM 881 N N . HIS A 1 119 ? 0.609 -11.768 -23.978 1.00 43.34 119 HIS A N 1
ATOM 882 C CA . HIS A 1 119 ? -0.602 -12.105 -24.723 1.00 43.34 119 HIS A CA 1
ATOM 883 C C . HIS A 1 119 ? -0.356 -11.901 -26.219 1.00 43.34 119 HIS A C 1
ATOM 885 O O . HIS A 1 119 ? 0.308 -10.895 -26.568 1.00 43.34 119 HIS A O 1
#

pLDDT: mean 80.04, std 14.2, range [37.84, 92.31]